Protein AF-A0A1H5NLW9-F1 (afdb_monomer_lite)

Secondary structure (DSSP, 8-state):
----EEEEEEEEEE-TTS-EEEEEEEEESSHHHHHHHHHHHHHTT-EEEEEEEESS---TTSSEEEEEEESS---HHHHHHHHHHHHHHT-SS------------------

Structure (mmCIF, N/CA/C/O backbone):
data_AF-A0A1H5NLW9-F1
#
_entry.id   AF-A0A1H5NLW9-F1
#
loop_
_atom_site.group_PDB
_atom_site.id
_atom_site.type_symbol
_atom_site.label_atom_id
_atom_site.label_alt_id
_atom_site.label_comp_id
_atom_site.label_asym_id
_atom_site.label_entity_id
_atom_site.label_seq_id
_atom_site.pdbx_PDB_ins_code
_atom_site.Cartn_x
_atom_site.Cartn_y
_atom_site.Cartn_z
_atom_site.occupancy
_atom_site.B_iso_or_equiv
_atom_site.auth_seq_id
_atom_site.auth_comp_id
_atom_site.auth_asym_id
_atom_site.auth_atom_id
_atom_site.pdbx_PDB_model_num
ATOM 1 N N . MET A 1 1 ? 17.046 3.460 -23.017 1.00 43.06 1 MET A N 1
ATOM 2 C CA . MET A 1 1 ? 17.044 4.295 -21.795 1.00 43.06 1 MET A CA 1
ATOM 3 C C . MET A 1 1 ? 16.392 3.458 -20.709 1.00 43.06 1 MET A C 1
ATOM 5 O O . MET A 1 1 ? 15.410 2.798 -21.017 1.00 43.06 1 MET A O 1
ATOM 9 N N . ALA A 1 2 ? 17.019 3.325 -19.537 1.00 45.97 2 ALA A N 1
ATOM 10 C CA . ALA A 1 2 ? 16.583 2.365 -18.523 1.00 45.97 2 ALA A CA 1
ATOM 11 C C . ALA A 1 2 ? 15.180 2.727 -18.023 1.00 45.97 2 ALA A C 1
ATOM 13 O O . ALA A 1 2 ? 14.962 3.833 -17.538 1.00 45.97 2 ALA A O 1
ATOM 14 N N . ASP A 1 3 ? 14.241 1.795 -18.155 1.00 54.16 3 ASP A N 1
ATOM 15 C CA . ASP A 1 3 ? 12.896 1.907 -17.603 1.00 54.16 3 ASP A CA 1
ATOM 16 C C . ASP A 1 3 ? 13.005 1.785 -16.072 1.00 54.16 3 ASP A C 1
ATOM 18 O O . ASP A 1 3 ? 12.943 0.698 -15.492 1.00 54.16 3 ASP A O 1
ATOM 22 N N . ILE A 1 4 ? 13.343 2.894 -15.402 1.00 62.50 4 ILE A N 1
ATOM 23 C CA . ILE A 1 4 ? 13.537 2.903 -13.951 1.00 62.50 4 ILE A CA 1
ATOM 24 C C . ILE A 1 4 ? 12.158 2.747 -13.314 1.00 62.50 4 ILE A C 1
ATOM 26 O O . ILE A 1 4 ? 11.339 3.666 -13.306 1.00 62.50 4 ILE A O 1
ATOM 30 N N . SER A 1 5 ? 11.911 1.560 -12.765 1.00 71.38 5 SER A N 1
ATOM 31 C CA . SER A 1 5 ? 10.735 1.298 -11.945 1.00 71.38 5 SER A CA 1
ATOM 32 C C . SER A 1 5 ? 10.903 1.982 -10.592 1.00 71.38 5 SER A C 1
ATOM 34 O O . SER A 1 5 ? 11.786 1.631 -9.806 1.00 71.38 5 SER A O 1
ATOM 36 N N . ILE A 1 6 ? 10.051 2.963 -10.313 1.00 76.81 6 ILE A N 1
ATOM 37 C CA . ILE A 1 6 ? 9.997 3.642 -9.025 1.00 76.81 6 ILE A CA 1
ATOM 38 C C . ILE A 1 6 ? 8.978 2.915 -8.151 1.00 76.81 6 ILE A C 1
ATOM 40 O O . ILE A 1 6 ? 7.840 2.683 -8.557 1.00 76.81 6 ILE A O 1
ATOM 44 N N . PHE A 1 7 ? 9.386 2.565 -6.936 1.00 83.75 7 PHE A N 1
ATOM 45 C CA . PHE A 1 7 ? 8.516 1.939 -5.948 1.00 83.75 7 PHE A CA 1
ATOM 46 C C . PHE A 1 7 ? 8.241 2.923 -4.818 1.00 83.75 7 PHE A C 1
ATOM 48 O O . PHE A 1 7 ? 9.141 3.641 -4.381 1.00 83.75 7 PHE A O 1
ATOM 55 N N . PHE A 1 8 ? 7.008 2.963 -4.330 1.00 82.12 8 PHE A N 1
ATOM 56 C CA . PHE A 1 8 ? 6.634 3.810 -3.200 1.00 82.12 8 PHE A CA 1
ATOM 57 C C . PHE A 1 8 ? 5.520 3.174 -2.383 1.00 82.12 8 PHE A C 1
ATOM 59 O O . PHE A 1 8 ? 4.765 2.332 -2.866 1.00 82.12 8 PHE A O 1
ATOM 66 N N . VAL A 1 9 ? 5.453 3.575 -1.123 1.00 85.88 9 VAL A N 1
ATOM 67 C CA . VAL A 1 9 ? 4.492 3.097 -0.139 1.00 85.88 9 VAL A CA 1
ATOM 68 C C . VAL A 1 9 ? 3.776 4.302 0.421 1.00 85.88 9 VAL A C 1
ATOM 70 O O . VAL A 1 9 ? 4.427 5.264 0.815 1.00 85.88 9 VAL A O 1
ATOM 73 N N . VAL A 1 10 ? 2.451 4.253 0.446 1.00 83.81 10 VAL A N 1
ATOM 74 C CA . VAL A 1 10 ? 1.643 5.282 1.095 1.00 83.81 10 VAL A CA 1
ATOM 75 C C . VAL A 1 10 ? 1.015 4.695 2.337 1.00 83.81 10 VAL A C 1
ATOM 77 O O . VAL A 1 10 ? 0.286 3.709 2.232 1.00 83.81 10 VAL A O 1
ATOM 80 N N . ALA A 1 11 ? 1.320 5.300 3.481 1.00 86.25 11 ALA A N 1
ATOM 81 C CA . ALA A 1 11 ? 0.677 5.003 4.749 1.00 86.25 11 ALA A CA 1
ATOM 82 C C . ALA A 1 11 ? -0.604 5.836 4.879 1.00 86.25 11 ALA A C 1
ATOM 84 O O . ALA A 1 11 ? -0.637 7.020 4.535 1.00 86.25 11 ALA A O 1
ATOM 85 N N . PHE A 1 12 ? -1.652 5.195 5.366 1.00 85.38 12 PHE A N 1
ATOM 86 C CA . PHE A 1 12 ? -2.976 5.722 5.617 1.00 85.38 12 PHE A CA 1
ATOM 87 C C . PHE A 1 12 ? -3.275 5.556 7.099 1.00 85.38 12 PHE A C 1
ATOM 89 O O . PHE A 1 12 ? -3.274 4.446 7.626 1.00 85.38 12 PHE A O 1
ATOM 96 N N . SER A 1 13 ? -3.592 6.661 7.750 1.00 84.69 13 SER A N 1
ATOM 97 C CA . SER A 1 13 ? -4.089 6.653 9.119 1.00 84.69 13 SER A CA 1
ATOM 98 C C . SER A 1 13 ? -5.585 6.902 9.097 1.00 84.69 13 SER A C 1
ATOM 100 O O . SER A 1 13 ? -6.092 7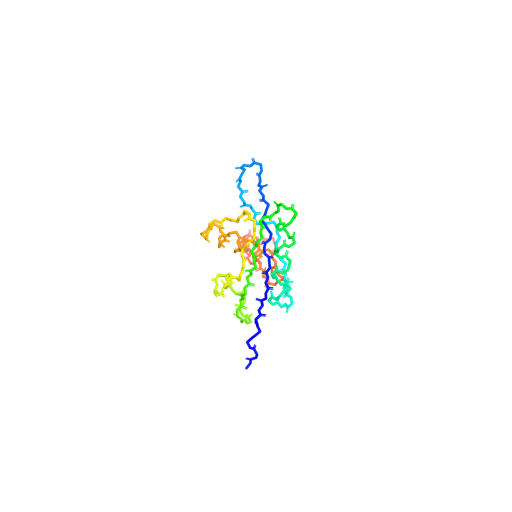.687 8.287 1.00 84.69 13 SER A O 1
ATOM 102 N N . ARG A 1 14 ? -6.310 6.233 9.992 1.00 82.81 14 ARG A N 1
ATOM 103 C CA . ARG A 1 14 ? -7.715 6.547 10.223 1.00 82.81 14 ARG A CA 1
ATOM 104 C C . ARG A 1 14 ? -7.791 7.834 11.043 1.00 82.81 14 ARG A C 1
ATOM 106 O O . ARG A 1 14 ? -7.187 7.933 12.106 1.00 82.81 14 ARG A O 1
ATOM 113 N N . THR A 1 15 ? -8.503 8.826 10.528 1.00 79.75 15 THR A N 1
ATOM 114 C CA . THR A 1 15 ? -8.776 10.078 11.234 1.00 79.75 15 THR A CA 1
ATOM 115 C C . THR A 1 15 ? -9.897 9.886 12.252 1.00 79.75 15 THR A C 1
ATOM 117 O O . THR A 1 15 ? -10.618 8.887 12.234 1.00 79.75 15 THR A O 1
ATOM 120 N N . GLU A 1 16 ? -10.093 10.882 13.114 1.00 76.56 16 GLU A N 1
ATOM 121 C CA . GLU A 1 16 ? -11.185 10.914 14.097 1.00 76.56 16 GLU A 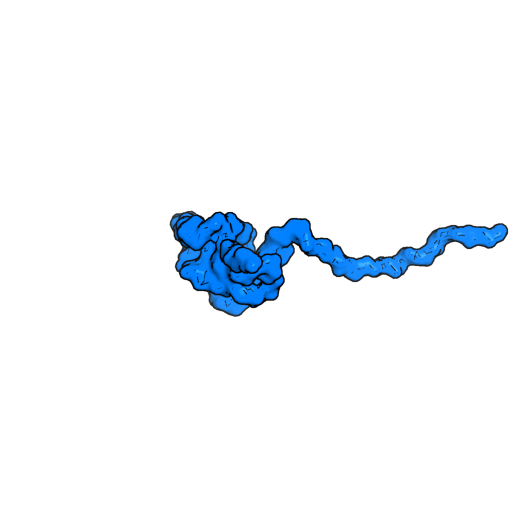CA 1
ATOM 122 C C . GLU A 1 16 ? -12.579 10.811 13.451 1.00 76.56 16 GLU A C 1
ATOM 124 O O . GLU A 1 16 ? -13.510 10.296 14.060 1.00 76.56 16 GLU A O 1
ATOM 129 N N . ALA A 1 17 ? -12.715 11.215 12.183 1.00 77.00 17 ALA A N 1
ATOM 130 C CA . ALA A 1 17 ? -13.939 11.067 11.394 1.00 77.00 17 ALA A CA 1
ATOM 131 C C . ALA A 1 17 ? -14.131 9.650 10.812 1.00 77.00 17 ALA A C 1
ATOM 133 O O . ALA A 1 17 ? -14.998 9.432 9.968 1.00 77.00 17 ALA A O 1
ATOM 134 N N . SER A 1 18 ? -13.308 8.680 11.226 1.00 71.94 18 SER A N 1
ATOM 135 C CA . SER A 1 18 ? -13.221 7.341 10.636 1.00 71.94 18 SER A CA 1
ATOM 136 C C . SER A 1 18 ? -12.857 7.344 9.142 1.00 71.94 18 SER A C 1
ATOM 138 O O . SER A 1 18 ? -13.058 6.344 8.448 1.00 71.94 18 SER A O 1
ATOM 140 N N . GLU A 1 19 ? -12.294 8.444 8.641 1.00 79.94 19 GLU A N 1
ATOM 141 C CA . GLU A 1 19 ? -11.843 8.565 7.260 1.00 79.94 19 GLU A CA 1
ATOM 142 C C . GLU A 1 19 ? -10.388 8.119 7.148 1.00 79.94 19 GLU A C 1
ATOM 144 O O . GLU A 1 19 ? -9.541 8.473 7.962 1.00 79.94 19 GLU A O 1
ATOM 149 N N . LEU A 1 20 ? -10.065 7.356 6.111 1.00 82.25 20 LEU A N 1
ATOM 150 C CA . LEU A 1 20 ? -8.684 6.978 5.841 1.00 82.25 20 LEU A CA 1
ATOM 151 C C . LEU A 1 20 ? -7.988 8.121 5.124 1.00 82.25 20 LEU A C 1
ATOM 153 O O . LEU A 1 20 ? -8.420 8.515 4.040 1.00 82.25 20 LEU A O 1
ATOM 157 N N . ARG A 1 21 ? -6.916 8.648 5.712 1.00 81.38 21 ARG A N 1
ATOM 158 C CA . ARG A 1 21 ? -6.133 9.752 5.162 1.00 81.38 21 ARG A CA 1
ATOM 159 C C . ARG A 1 21 ? -4.693 9.320 4.940 1.00 81.38 21 ARG A C 1
ATOM 161 O O . ARG A 1 21 ? -4.033 8.853 5.861 1.00 81.38 21 ARG A O 1
ATOM 168 N N . ALA A 1 22 ? -4.200 9.539 3.726 1.00 82.12 22 ALA A N 1
ATOM 169 C CA . ALA A 1 22 ? -2.797 9.374 3.392 1.00 82.12 22 ALA A CA 1
ATOM 170 C C . ALA A 1 22 ? -1.948 10.345 4.224 1.00 82.12 22 ALA A C 1
ATOM 172 O O . ALA A 1 22 ? -2.126 11.565 4.152 1.00 82.12 22 ALA A O 1
ATOM 173 N N . GLU A 1 23 ? -1.053 9.782 5.025 1.00 79.69 23 GLU A N 1
ATOM 174 C CA . GLU A 1 23 ? -0.222 10.505 5.982 1.00 79.69 23 GLU A CA 1
ATOM 175 C C . GLU A 1 23 ? 1.174 10.758 5.409 1.00 79.69 23 GLU A C 1
ATOM 177 O O . GLU A 1 23 ? 1.659 11.888 5.422 1.00 79.69 23 GLU A O 1
ATOM 182 N N . ALA A 1 24 ? 1.785 9.724 4.827 1.00 76.81 24 ALA A N 1
ATOM 183 C CA . ALA A 1 24 ? 3.132 9.792 4.278 1.00 76.81 24 ALA A CA 1
ATOM 184 C C . ALA A 1 24 ? 3.272 8.939 3.014 1.00 76.81 24 ALA A C 1
ATOM 186 O O . ALA A 1 24 ? 2.702 7.851 2.919 1.00 76.81 24 ALA A O 1
ATOM 187 N N . ALA A 1 25 ? 4.076 9.418 2.060 1.00 79.06 25 ALA A N 1
ATOM 188 C CA . ALA A 1 25 ? 4.549 8.636 0.922 1.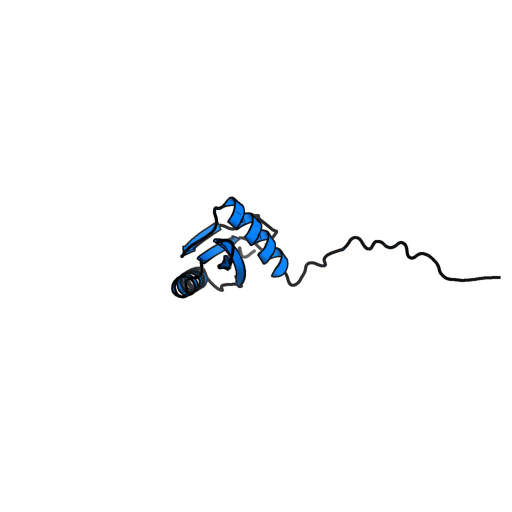00 79.06 25 ALA A CA 1
ATOM 189 C C . ALA A 1 25 ? 6.058 8.406 1.051 1.00 79.06 25 ALA A C 1
ATOM 191 O O . ALA A 1 25 ? 6.845 9.351 1.089 1.00 79.06 25 ALA A O 1
ATOM 192 N N . ILE A 1 26 ? 6.463 7.141 1.102 1.00 82.75 26 ILE A N 1
ATOM 193 C CA . ILE A 1 26 ? 7.852 6.728 1.288 1.00 82.75 26 ILE A CA 1
ATOM 194 C C . ILE A 1 26 ? 8.333 6.033 0.023 1.00 82.75 26 ILE A C 1
ATOM 196 O O . ILE A 1 26 ? 7.755 5.043 -0.427 1.00 82.75 26 ILE A O 1
ATOM 200 N N . LYS A 1 27 ? 9.427 6.536 -0.551 1.00 81.94 27 LYS A N 1
ATOM 201 C CA . LYS A 1 27 ? 10.068 5.919 -1.713 1.00 81.94 27 LYS A CA 1
ATOM 202 C C . LYS A 1 27 ? 10.808 4.650 -1.288 1.00 81.94 27 LYS A C 1
ATOM 204 O O . LYS A 1 27 ? 11.652 4.674 -0.396 1.00 81.94 27 LYS A O 1
ATOM 209 N N . ALA A 1 28 ? 10.525 3.547 -1.965 1.00 80.56 28 ALA A N 1
ATOM 210 C CA . ALA A 1 28 ? 11.198 2.273 -1.780 1.00 80.56 28 ALA A CA 1
ATOM 211 C C . ALA A 1 28 ? 12.231 2.034 -2.889 1.00 80.56 28 ALA A C 1
ATOM 213 O O . ALA A 1 28 ? 12.069 2.461 -4.032 1.00 80.56 28 ALA A O 1
ATOM 214 N N . ARG A 1 29 ? 13.307 1.319 -2.544 1.00 77.44 29 ARG A N 1
ATOM 215 C CA . ARG A 1 29 ? 14.390 0.986 -3.487 1.00 77.44 29 ARG A CA 1
ATOM 216 C C . ARG A 1 29 ? 14.056 -0.206 -4.387 1.00 77.44 29 ARG A C 1
ATOM 218 O O . ARG A 1 29 ? 14.658 -0.358 -5.440 1.00 77.44 29 ARG A O 1
ATOM 225 N N . SER A 1 30 ? 13.115 -1.054 -3.974 1.00 82.94 30 SER A N 1
ATOM 226 C CA . SER A 1 30 ? 12.710 -2.254 -4.708 1.00 82.94 30 SER A CA 1
ATOM 227 C C . SER A 1 30 ? 11.266 -2.643 -4.389 1.00 82.94 30 SER A C 1
ATOM 229 O O . SER A 1 30 ? 10.698 -2.205 -3.384 1.00 82.94 30 SER A O 1
ATOM 231 N N . LYS A 1 31 ? 10.690 -3.524 -5.217 1.00 83.88 31 LYS A N 1
ATOM 232 C CA . LYS A 1 31 ? 9.365 -4.117 -4.990 1.00 83.88 31 LYS A CA 1
ATOM 233 C C . LYS A 1 31 ? 9.260 -4.787 -3.616 1.00 83.88 31 LYS A C 1
ATOM 235 O O . LYS A 1 31 ? 8.309 -4.523 -2.890 1.00 83.88 31 LYS A O 1
ATOM 240 N N . GLN A 1 32 ? 10.227 -5.634 -3.254 1.00 86.56 32 GLN A N 1
ATOM 241 C CA . GLN A 1 32 ? 10.233 -6.325 -1.957 1.00 86.56 32 GLN A CA 1
ATOM 242 C C . GLN A 1 32 ? 10.294 -5.332 -0.799 1.00 86.56 32 GLN A C 1
ATOM 244 O O . GLN A 1 32 ? 9.523 -5.458 0.144 1.00 86.56 32 GLN A O 1
ATOM 249 N N . HIS A 1 33 ? 11.133 -4.299 -0.915 1.00 84.44 33 HIS A N 1
ATOM 250 C CA . HIS A 1 33 ? 11.222 -3.259 0.104 1.00 84.44 33 HIS A CA 1
ATOM 251 C C . HIS A 1 33 ? 9.890 -2.516 0.276 1.00 84.44 33 HIS A C 1
ATOM 253 O O . HIS A 1 33 ? 9.480 -2.265 1.401 1.00 84.44 33 HIS A O 1
ATOM 259 N N . ALA A 1 34 ? 9.181 -2.215 -0.819 1.00 85.69 34 ALA A N 1
ATOM 260 C CA . ALA A 1 34 ? 7.866 -1.577 -0.759 1.00 85.69 34 ALA A CA 1
ATOM 261 C C . ALA A 1 34 ? 6.816 -2.458 -0.064 1.00 85.69 34 ALA A C 1
ATOM 263 O O . ALA A 1 34 ? 6.047 -1.981 0.765 1.00 85.69 34 ALA A O 1
ATOM 264 N N . VAL A 1 35 ? 6.794 -3.753 -0.383 1.00 87.62 35 VAL A N 1
ATOM 265 C CA . VAL A 1 35 ? 5.845 -4.703 0.213 1.00 87.62 35 VAL A CA 1
ATOM 266 C C . VAL A 1 35 ? 6.131 -4.904 1.701 1.00 87.62 35 VAL A C 1
ATOM 268 O O . VAL A 1 35 ? 5.201 -4.842 2.501 1.00 87.62 35 VAL A O 1
ATOM 271 N N . SER A 1 36 ? 7.398 -5.079 2.089 1.00 88.94 36 SER A N 1
ATOM 272 C CA . SER A 1 36 ? 7.782 -5.202 3.500 1.00 88.94 36 SER A CA 1
ATOM 273 C C . SER A 1 36 ? 7.435 -3.950 4.301 1.00 88.94 36 SER A C 1
ATOM 275 O O . SER A 1 36 ? 6.887 -4.077 5.390 1.00 88.94 36 SER A O 1
ATOM 277 N N . LEU A 1 37 ? 7.679 -2.751 3.755 1.00 85.56 37 LEU A N 1
ATOM 278 C CA . LEU A 1 37 ? 7.301 -1.503 4.424 1.00 85.56 37 LEU A CA 1
ATOM 279 C C . LEU A 1 37 ? 5.784 -1.417 4.624 1.00 85.56 37 LEU A C 1
ATOM 281 O O . LEU A 1 37 ? 5.320 -1.090 5.708 1.00 85.56 37 LEU A O 1
ATOM 285 N N . ALA A 1 38 ? 5.007 -1.727 3.584 1.00 86.50 38 ALA A N 1
ATOM 286 C CA . ALA A 1 38 ? 3.554 -1.658 3.658 1.00 86.50 38 ALA A CA 1
ATOM 287 C C . ALA A 1 38 ? 2.986 -2.678 4.662 1.00 86.50 38 ALA A C 1
ATOM 289 O O . ALA A 1 38 ? 2.093 -2.352 5.438 1.00 86.50 38 ALA A O 1
ATOM 290 N N . SER A 1 39 ? 3.552 -3.886 4.709 1.00 87.19 39 SER A N 1
ATOM 291 C CA . SER A 1 39 ? 3.196 -4.878 5.725 1.00 87.19 39 SER A CA 1
ATOM 292 C C . SER A 1 39 ? 3.570 -4.428 7.139 1.00 87.19 39 SER A C 1
ATOM 294 O O . SER A 1 39 ? 2.854 -4.763 8.077 1.00 87.19 39 SER A O 1
ATOM 296 N N . HIS A 1 40 ? 4.674 -3.695 7.303 1.00 87.81 40 HIS A N 1
ATOM 297 C CA . HIS A 1 40 ? 5.092 -3.175 8.603 1.00 87.81 40 HIS A CA 1
ATOM 298 C C . HIS A 1 40 ? 4.096 -2.138 9.133 1.00 87.81 40 HIS A C 1
ATOM 300 O O . HIS A 1 40 ? 3.623 -2.281 10.254 1.00 87.81 40 HIS A O 1
ATOM 306 N N . PHE A 1 41 ? 3.674 -1.182 8.298 1.00 84.44 41 PHE A N 1
ATOM 307 C CA . PHE A 1 41 ? 2.641 -0.204 8.667 1.00 84.44 41 PHE A CA 1
ATOM 308 C C . PHE A 1 41 ? 1.303 -0.847 9.041 1.00 84.44 41 PHE A C 1
ATOM 310 O O . PHE A 1 41 ? 0.649 -0.410 9.983 1.00 84.44 41 PHE A O 1
ATOM 317 N N . ALA A 1 42 ? 0.925 -1.928 8.357 1.00 83.44 42 ALA A N 1
ATOM 318 C CA . ALA A 1 42 ? -0.263 -2.687 8.730 1.00 83.44 42 ALA A CA 1
ATOM 319 C C . ALA A 1 42 ? -0.142 -3.402 10.078 1.00 83.44 42 ALA A C 1
ATOM 321 O O . ALA A 1 42 ? -1.144 -3.526 10.779 1.00 83.44 42 ALA A O 1
ATOM 322 N N . GLY A 1 43 ? 1.064 -3.826 10.464 1.00 82.69 43 GLY A N 1
ATOM 323 C CA . GLY A 1 43 ? 1.335 -4.337 11.809 1.00 82.69 43 GLY A CA 1
ATOM 324 C C . GLY A 1 43 ? 1.152 -3.277 12.901 1.00 82.69 43 GLY A C 1
ATOM 325 O O . GLY A 1 43 ? 0.678 -3.603 13.983 1.00 82.69 43 GLY A O 1
ATOM 326 N N . GLU A 1 44 ? 1.434 -2.012 12.586 1.00 83.75 44 GLU A N 1
ATOM 327 C CA . GLU A 1 44 ? 1.263 -0.856 13.482 1.00 83.75 44 GLU A CA 1
ATOM 328 C C . GLU A 1 44 ? -0.192 -0.337 13.534 1.00 83.75 44 GLU A C 1
ATOM 330 O O . GLU A 1 44 ? -0.483 0.668 14.179 1.00 83.75 44 GLU A O 1
ATOM 335 N N . GLY A 1 45 ? -1.132 -1.001 12.848 1.00 79.94 45 GLY A N 1
ATOM 336 C CA . GLY A 1 45 ? -2.542 -0.598 12.800 1.00 79.94 45 GLY A CA 1
ATOM 337 C C . GLY A 1 45 ? -2.863 0.503 11.781 1.00 79.94 45 GLY A C 1
ATOM 338 O O . GLY A 1 45 ? -3.983 1.014 11.768 1.00 79.94 45 GLY A O 1
ATOM 339 N N . GLN A 1 46 ? -1.918 0.854 10.906 1.00 84.56 46 GLN A N 1
ATOM 340 C CA . GLN A 1 46 ? -2.125 1.795 9.803 1.00 84.56 46 GLN A CA 1
ATOM 341 C C . GLN A 1 46 ? -2.457 1.053 8.499 1.00 84.56 46 GLN A C 1
ATOM 343 O O . GLN A 1 46 ? -1.965 -0.039 8.229 1.00 84.56 46 GLN A O 1
ATOM 348 N N . GLY A 1 47 ? -3.281 1.641 7.636 1.00 87.88 47 GLY A N 1
ATOM 349 C CA . GLY A 1 47 ? -3.444 1.148 6.269 1.00 87.88 47 GLY A CA 1
ATOM 350 C C . GLY A 1 47 ? -2.208 1.471 5.441 1.00 87.88 47 GLY A C 1
ATOM 351 O O . GLY A 1 47 ? -1.639 2.544 5.579 1.00 87.88 47 GLY A O 1
ATOM 352 N N . ALA A 1 48 ? -1.772 0.599 4.542 1.00 88.38 48 ALA A N 1
ATOM 353 C CA . ALA A 1 48 ? -0.667 0.919 3.649 1.00 88.38 48 ALA A CA 1
ATOM 354 C C . ALA A 1 48 ? -0.830 0.302 2.268 1.00 88.38 48 ALA A C 1
ATOM 356 O O . ALA A 1 48 ? -1.278 -0.832 2.101 1.00 88.38 48 ALA A O 1
ATOM 357 N N . VAL A 1 49 ? -0.429 1.057 1.248 1.00 86.56 49 VAL A N 1
ATOM 358 C CA . VAL A 1 49 ? -0.501 0.617 -0.146 1.00 86.56 49 VAL A CA 1
ATOM 359 C C . VAL A 1 49 ? 0.865 0.756 -0.791 1.00 86.56 49 VAL A C 1
ATOM 361 O O . VAL A 1 49 ? 1.444 1.841 -0.824 1.00 86.56 49 VAL A O 1
ATOM 364 N N . ALA A 1 50 ? 1.373 -0.357 -1.313 1.00 88.06 50 ALA A N 1
ATOM 365 C CA . ALA A 1 50 ? 2.583 -0.396 -2.113 1.00 88.06 50 ALA A CA 1
ATOM 366 C C . ALA A 1 50 ? 2.232 -0.189 -3.587 1.00 88.06 50 ALA A C 1
ATOM 368 O O . ALA A 1 50 ? 1.334 -0.838 -4.128 1.00 88.06 50 ALA A O 1
ATOM 369 N N . PHE A 1 51 ? 2.992 0.667 -4.254 1.00 83.19 51 PHE A N 1
ATOM 370 C CA . PHE A 1 51 ? 2.804 1.027 -5.648 1.00 83.19 51 PHE A CA 1
ATOM 371 C C . PHE A 1 51 ? 4.107 0.892 -6.438 1.00 83.19 51 PHE A C 1
ATOM 373 O O . PHE A 1 51 ? 5.212 1.017 -5.902 1.00 83.19 51 PHE A O 1
ATOM 380 N N . SER A 1 52 ? 3.959 0.670 -7.739 1.00 82.38 52 SER A N 1
ATOM 381 C CA . SER A 1 52 ? 5.025 0.676 -8.733 1.00 82.38 52 SER A CA 1
ATOM 382 C C . SER A 1 52 ? 4.644 1.608 -9.870 1.00 82.38 52 SER A C 1
ATOM 384 O O . SER A 1 52 ? 3.563 1.481 -10.436 1.00 82.38 52 SER A O 1
ATOM 386 N N . GLN A 1 53 ? 5.534 2.528 -10.213 1.00 77.44 53 GLN A N 1
ATOM 387 C CA . GLN A 1 53 ? 5.393 3.417 -11.358 1.00 77.44 53 GLN A CA 1
ATOM 388 C C . GLN A 1 53 ? 6.561 3.200 -12.318 1.00 77.44 53 GLN A C 1
ATOM 390 O O . GLN A 1 53 ? 7.710 3.110 -11.886 1.00 77.44 53 GLN A O 1
ATOM 395 N N . MET A 1 54 ? 6.263 3.122 -13.613 1.00 67.12 54 MET A N 1
ATOM 396 C CA . MET A 1 54 ? 7.270 3.118 -14.678 1.00 67.12 54 MET A CA 1
ATOM 397 C C . MET A 1 54 ? 7.529 4.551 -15.164 1.00 67.12 54 MET A C 1
ATOM 399 O O . MET A 1 54 ? 6.580 5.232 -15.553 1.00 67.12 54 MET A O 1
ATOM 403 N N . GLY A 1 55 ? 8.799 4.979 -15.184 1.00 54.12 55 GLY A N 1
ATOM 404 C CA . GLY A 1 55 ? 9.279 6.084 -16.030 1.00 54.12 55 GLY A CA 1
ATOM 405 C C . GLY A 1 55 ? 9.732 7.385 -15.338 1.00 54.12 55 GLY A C 1
ATOM 406 O O . GLY A 1 55 ? 9.257 7.748 -14.264 1.00 54.12 55 GLY A O 1
ATOM 407 N N . GLU A 1 56 ? 10.639 8.111 -16.020 1.00 46.97 56 GLU A N 1
ATOM 408 C CA . GLU A 1 56 ? 11.242 9.414 -15.639 1.00 46.97 56 GLU A CA 1
ATOM 409 C C . GLU A 1 56 ? 10.225 10.538 -15.392 1.00 46.97 56 GLU A C 1
ATOM 411 O O . GLU A 1 56 ? 10.495 11.484 -14.654 1.00 46.97 56 GLU A O 1
ATOM 416 N N . SER A 1 57 ? 9.037 10.439 -15.986 1.00 47.94 57 SER A N 1
ATOM 417 C CA . SER A 1 57 ? 7.962 11.408 -15.819 1.00 47.94 57 SER A CA 1
ATOM 418 C C . SER A 1 57 ? 6.955 10.843 -14.828 1.00 47.94 57 SER A C 1
ATOM 420 O O . SER A 1 57 ? 5.895 10.338 -15.195 1.00 47.94 57 SER A O 1
ATOM 422 N N . ALA A 1 58 ? 7.308 10.912 -13.545 1.00 49.72 58 ALA A N 1
ATOM 423 C CA . ALA A 1 58 ? 6.401 10.656 -12.434 1.00 49.72 58 ALA A CA 1
ATOM 424 C C . ALA A 1 58 ? 5.367 11.797 -12.341 1.00 49.72 58 ALA A C 1
ATOM 426 O O . ALA A 1 58 ? 5.310 12.599 -11.399 1.00 49.72 58 ALA A O 1
ATOM 427 N N . THR A 1 59 ? 4.598 11.934 -13.415 1.00 45.19 59 THR A N 1
ATOM 428 C CA . THR A 1 59 ? 3.580 12.945 -13.623 1.00 45.19 59 THR A CA 1
ATOM 429 C C . THR A 1 59 ? 2.292 12.395 -13.050 1.00 45.19 59 THR A C 1
ATOM 431 O O . THR A 1 59 ? 1.895 11.264 -13.333 1.00 45.19 59 THR A O 1
ATOM 434 N N . ALA A 1 60 ? 1.721 13.184 -12.143 1.00 47.03 60 ALA A N 1
ATOM 435 C CA . ALA A 1 60 ? 0.536 12.894 -11.354 1.00 47.03 60 ALA A CA 1
ATOM 436 C C . ALA A 1 60 ? -0.466 11.980 -12.087 1.00 47.03 60 ALA A C 1
ATOM 438 O O . ALA A 1 60 ? -1.086 12.384 -13.065 1.00 47.03 60 ALA A O 1
ATOM 439 N N . GLY A 1 61 ? -0.619 10.746 -11.601 1.00 49.47 61 GLY A N 1
ATOM 440 C CA . GLY A 1 61 ? -1.708 9.851 -12.006 1.00 49.47 61 GLY A CA 1
ATOM 441 C C . GLY A 1 61 ? -1.469 8.954 -13.227 1.00 49.47 61 GLY A C 1
ATOM 442 O O . GLY A 1 61 ? -2.304 8.092 -13.485 1.00 49.47 61 GLY A O 1
ATOM 443 N N . GLY A 1 62 ? -0.351 9.071 -13.948 1.00 53.03 62 GLY A N 1
ATOM 444 C CA . GLY A 1 62 ? -0.053 8.177 -15.072 1.00 53.03 62 GLY A CA 1
ATOM 445 C C . GLY A 1 62 ? 0.674 6.907 -14.623 1.00 53.03 62 GLY A C 1
ATOM 446 O O . GLY A 1 62 ? 1.852 6.965 -14.285 1.00 53.03 62 GLY A O 1
ATOM 447 N N . ASN A 1 63 ? 0.004 5.754 -14.645 1.00 60.47 63 ASN A N 1
ATOM 448 C CA . ASN A 1 63 ? 0.611 4.409 -14.572 1.00 60.47 63 ASN A CA 1
ATOM 449 C C . ASN A 1 63 ? 1.212 3.949 -13.225 1.00 60.47 63 ASN A C 1
ATOM 451 O O . ASN A 1 63 ? 2.128 3.126 -13.212 1.00 60.47 63 ASN A O 1
ATOM 455 N N . ALA A 1 64 ? 0.691 4.407 -12.083 1.00 68.44 64 ALA A N 1
ATOM 456 C CA . ALA A 1 64 ? 1.000 3.771 -10.798 1.00 68.44 64 ALA A CA 1
ATOM 457 C C . ALA A 1 64 ? 0.182 2.473 -10.642 1.00 68.44 64 ALA A C 1
ATOM 459 O O . ALA A 1 64 ? -1.033 2.507 -10.454 1.00 68.44 64 ALA A O 1
ATOM 460 N N . LYS A 1 65 ? 0.839 1.314 -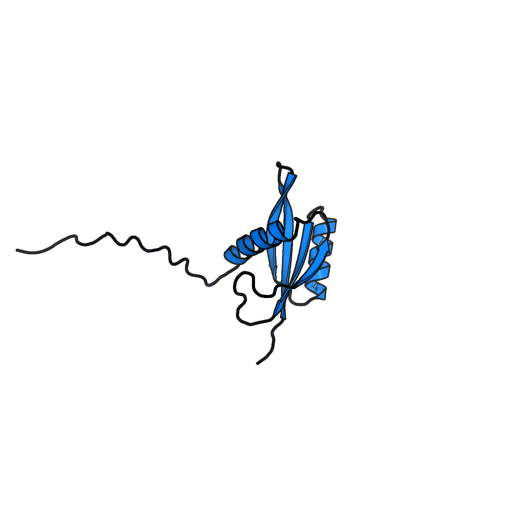10.724 1.00 78.00 65 LYS A N 1
ATOM 461 C CA . LYS A 1 65 ? 0.243 0.008 -10.423 1.00 78.00 65 LYS A CA 1
ATOM 462 C C . LYS A 1 65 ? 0.285 -0.257 -8.928 1.00 78.00 65 LYS A C 1
ATOM 464 O O . LYS A 1 65 ? 1.340 -0.163 -8.306 1.00 78.00 65 LYS A O 1
ATOM 469 N N . ILE A 1 66 ? -0.848 -0.663 -8.367 1.00 83.81 66 ILE A N 1
ATOM 470 C CA . ILE A 1 66 ? -0.909 -1.153 -6.991 1.00 83.81 66 ILE A CA 1
ATOM 471 C C . ILE A 1 66 ? -0.266 -2.539 -6.956 1.00 83.81 66 ILE A C 1
ATOM 473 O O . ILE A 1 66 ? -0.681 -3.445 -7.675 1.00 83.81 66 ILE A O 1
ATOM 477 N N . LEU A 1 67 ? 0.772 -2.682 -6.140 1.00 84.75 67 LEU A N 1
ATOM 478 C CA . LEU A 1 67 ? 1.483 -3.937 -5.927 1.00 84.75 67 LEU A CA 1
ATOM 479 C C . LEU A 1 67 ? 0.853 -4.753 -4.805 1.00 84.75 67 LEU A C 1
ATOM 481 O O . LEU A 1 67 ? 0.734 -5.968 -4.927 1.00 84.75 67 LEU A O 1
ATOM 485 N N . ALA A 1 68 ? 0.502 -4.085 -3.708 1.00 85.50 68 ALA A N 1
ATOM 486 C CA . ALA A 1 68 ? -0.084 -4.707 -2.532 1.00 85.50 68 ALA A CA 1
ATOM 487 C C . ALA A 1 68 ? -0.852 -3.671 -1.707 1.00 85.50 68 ALA A C 1
ATOM 489 O O . ALA A 1 68 ? -0.503 -2.489 -1.699 1.00 85.50 68 ALA A O 1
ATOM 490 N N . ARG A 1 69 ? -1.887 -4.135 -1.009 1.00 88.06 69 ARG A N 1
ATOM 491 C CA . ARG A 1 69 ? -2.684 -3.365 -0.052 1.00 88.06 69 ARG A CA 1
ATOM 492 C C . ARG A 1 69 ? -2.638 -4.103 1.278 1.00 88.06 69 ARG A C 1
ATOM 494 O O . ARG A 1 69 ? -2.806 -5.320 1.289 1.00 88.06 69 ARG A O 1
ATOM 501 N N . PHE A 1 70 ? -2.421 -3.378 2.361 1.00 87.00 70 PHE A N 1
ATOM 502 C CA . PHE A 1 70 ? -2.383 -3.925 3.707 1.00 87.00 70 PHE A CA 1
ATOM 503 C C . PHE A 1 70 ? -3.189 -3.038 4.652 1.00 87.00 70 PHE A C 1
ATOM 505 O O . PHE A 1 70 ? -3.168 -1.817 4.519 1.00 87.00 70 PHE A O 1
ATOM 512 N N . GLY A 1 71 ? -3.890 -3.650 5.605 1.00 84.12 71 GLY A N 1
ATOM 513 C CA . GLY A 1 71 ? -4.736 -2.927 6.554 1.00 84.12 71 GLY A CA 1
ATOM 514 C C . GLY A 1 71 ? -5.960 -2.265 5.908 1.00 84.12 71 GLY A C 1
ATOM 515 O O . GLY A 1 71 ? -6.432 -2.679 4.847 1.00 84.12 71 GLY A O 1
ATOM 516 N N . ASP A 1 72 ? -6.476 -1.237 6.579 1.00 82.81 72 ASP A N 1
ATOM 517 C CA . ASP A 1 72 ? -7.669 -0.492 6.167 1.00 82.81 72 ASP A CA 1
ATOM 518 C C . ASP A 1 72 ? -7.261 0.591 5.157 1.00 82.81 72 ASP A C 1
ATOM 520 O O . ASP A 1 72 ? -6.617 1.579 5.508 1.00 82.81 72 ASP A O 1
ATOM 524 N N . VAL A 1 73 ? -7.573 0.386 3.875 1.00 83.06 73 VAL A N 1
ATOM 525 C CA . VAL A 1 73 ? -7.172 1.294 2.787 1.00 83.06 73 VAL A CA 1
ATOM 526 C C . VAL A 1 73 ? -8.389 1.850 2.046 1.00 83.06 73 VAL A C 1
ATOM 528 O O . VAL A 1 73 ? -9.379 1.139 1.861 1.00 83.06 73 VAL A O 1
ATOM 531 N N . PRO A 1 74 ? -8.347 3.120 1.603 1.00 77.56 74 PRO A N 1
ATOM 532 C CA . PRO A 1 74 ? -9.489 3.736 0.946 1.00 77.56 74 PRO A CA 1
ATOM 533 C C . PRO A 1 74 ? -9.763 3.105 -0.426 1.00 77.56 74 PRO A C 1
ATOM 535 O O . PRO A 1 74 ? -8.856 2.609 -1.098 1.00 77.56 74 PRO A O 1
ATOM 538 N N . ASN A 1 75 ? -11.023 3.175 -0.868 1.00 82.19 75 ASN A N 1
ATOM 539 C CA . ASN A 1 75 ? -11.434 2.746 -2.208 1.00 82.19 75 ASN A CA 1
ATOM 540 C C . ASN A 1 75 ? -10.594 3.422 -3.300 1.00 82.19 75 ASN A C 1
ATOM 542 O O . ASN A 1 75 ? -10.197 4.578 -3.154 1.00 82.19 75 ASN A O 1
ATOM 546 N N . ASP A 1 76 ? -10.410 2.742 -4.434 1.00 75.00 76 ASP A N 1
ATOM 547 C CA . ASP A 1 76 ? -9.534 3.144 -5.544 1.00 75.00 76 ASP A CA 1
ATOM 548 C C . ASP A 1 76 ? -9.653 4.625 -5.941 1.00 75.00 76 ASP A C 1
ATOM 550 O O . ASP A 1 76 ? -8.649 5.305 -6.151 1.00 75.00 76 ASP A O 1
ATOM 554 N N . ARG A 1 77 ? -10.877 5.168 -5.965 1.00 72.94 77 ARG A N 1
ATOM 555 C CA . ARG A 1 77 ? -11.140 6.576 -6.304 1.00 72.94 77 ARG A CA 1
ATOM 556 C C . ARG A 1 77 ? -10.613 7.563 -5.253 1.00 72.94 77 ARG A C 1
ATOM 558 O O . ARG A 1 77 ? -10.051 8.598 -5.607 1.00 72.94 77 ARG A O 1
ATOM 565 N N . ALA A 1 78 ? -10.790 7.252 -3.970 1.00 75.94 78 ALA A N 1
ATOM 566 C CA . ALA A 1 78 ? -10.284 8.061 -2.860 1.00 75.94 78 ALA A CA 1
ATOM 567 C C . ALA A 1 78 ? -8.765 7.903 -2.707 1.00 75.94 78 ALA A C 1
ATOM 569 O O . ALA A 1 78 ? -8.058 8.882 -2.474 1.00 75.94 78 ALA A O 1
ATOM 570 N N . LEU A 1 79 ? -8.268 6.691 -2.938 1.00 75.62 79 LEU A N 1
ATOM 571 C CA . LEU A 1 79 ? -6.856 6.344 -2.948 1.00 75.62 79 LEU A CA 1
ATOM 572 C C . LEU A 1 79 ? -6.097 7.114 -4.037 1.00 75.62 79 LEU A C 1
ATOM 574 O O . LEU A 1 79 ? -5.088 7.734 -3.725 1.00 75.62 79 LEU A O 1
ATOM 578 N N . LEU A 1 80 ? -6.608 7.179 -5.272 1.00 72.31 80 LEU A N 1
ATOM 579 C CA . LEU A 1 80 ? -6.026 7.995 -6.350 1.00 72.31 80 LEU A CA 1
ATOM 580 C C . LEU A 1 80 ? -5.991 9.486 -5.995 1.00 72.31 80 LEU A C 1
ATOM 582 O O . LEU A 1 80 ? -4.960 10.133 -6.168 1.00 72.31 80 LEU A O 1
ATOM 586 N N . ARG A 1 81 ? -7.091 10.030 -5.454 1.00 75.69 81 ARG A N 1
ATOM 587 C CA . ARG A 1 81 ? -7.169 11.443 -5.051 1.00 75.69 81 ARG A CA 1
ATOM 588 C C . ARG A 1 81 ? -6.134 11.779 -3.977 1.00 75.69 81 ARG A C 1
ATOM 590 O O . ARG A 1 81 ? -5.426 12.775 -4.099 1.00 75.69 81 ARG A O 1
ATOM 597 N N . GLN A 1 82 ? -6.039 10.952 -2.939 1.00 75.00 82 GLN A N 1
ATOM 598 C CA . GLN A 1 82 ? -5.092 11.167 -1.848 1.00 75.00 82 GLN A CA 1
ATOM 599 C C . GLN A 1 82 ? -3.650 10.908 -2.273 1.00 75.00 82 GLN A C 1
ATOM 601 O O . GLN A 1 82 ? -2.761 11.664 -1.890 1.00 75.00 82 GLN A O 1
ATOM 606 N N . PHE A 1 83 ? -3.427 9.904 -3.122 1.00 72.25 83 PHE A N 1
ATOM 607 C CA . PHE A 1 83 ? -2.131 9.650 -3.730 1.00 72.25 83 PHE A CA 1
ATOM 608 C C . PHE A 1 83 ? -1.644 10.875 -4.504 1.00 72.25 83 PHE A C 1
ATOM 610 O O . PHE A 1 83 ? -0.529 11.326 -4.276 1.00 72.25 83 PHE A O 1
ATOM 617 N N . SER A 1 84 ? -2.487 11.475 -5.352 1.00 68.38 84 SER A N 1
ATOM 618 C CA . SER A 1 84 ? -2.142 12.712 -6.058 1.00 68.38 84 SER A CA 1
ATOM 619 C C . SER A 1 84 ? -1.808 13.863 -5.105 1.00 68.38 84 SER A C 1
ATOM 621 O O . SER A 1 84 ? -0.863 14.601 -5.374 1.00 68.38 84 SER A O 1
ATOM 623 N N . SER A 1 85 ? -2.530 14.007 -3.988 1.00 70.69 85 SER A N 1
ATOM 624 C CA . SER A 1 85 ? -2.254 15.047 -2.988 1.00 70.69 85 SER A CA 1
ATOM 625 C C . SER A 1 85 ? -0.921 14.846 -2.264 1.00 70.69 85 SER A C 1
ATOM 627 O O . SER A 1 85 ? -0.149 15.793 -2.158 1.00 70.69 85 SER A O 1
ATOM 629 N N . VAL A 1 86 ? -0.615 13.632 -1.797 1.00 70.69 86 VAL A N 1
ATOM 630 C CA . VAL A 1 86 ? 0.650 13.357 -1.091 1.00 70.69 86 VAL A CA 1
ATOM 631 C C . VAL A 1 86 ? 1.830 13.346 -2.062 1.00 70.69 86 VAL A C 1
ATOM 633 O O . VAL A 1 86 ? 2.885 13.896 -1.762 1.00 70.69 86 VAL A O 1
ATOM 636 N N . TRP A 1 87 ? 1.640 12.823 -3.274 1.00 64.62 87 TRP A N 1
ATOM 637 C CA . TRP A 1 87 ? 2.645 12.877 -4.334 1.00 64.62 87 TRP A CA 1
ATOM 638 C C . TRP A 1 87 ? 2.993 14.313 -4.739 1.00 64.62 87 TRP A C 1
ATOM 640 O O . TRP A 1 87 ? 4.162 14.621 -4.959 1.00 64.62 87 TRP A O 1
ATOM 650 N N . ALA A 1 88 ? 2.000 15.207 -4.810 1.00 62.91 88 ALA A N 1
ATOM 651 C CA . ALA A 1 88 ? 2.238 16.623 -5.076 1.00 62.91 88 ALA A CA 1
ATOM 652 C C . ALA A 1 88 ? 3.111 17.282 -3.995 1.00 62.91 88 ALA A C 1
ATOM 654 O O . ALA A 1 88 ? 3.903 18.161 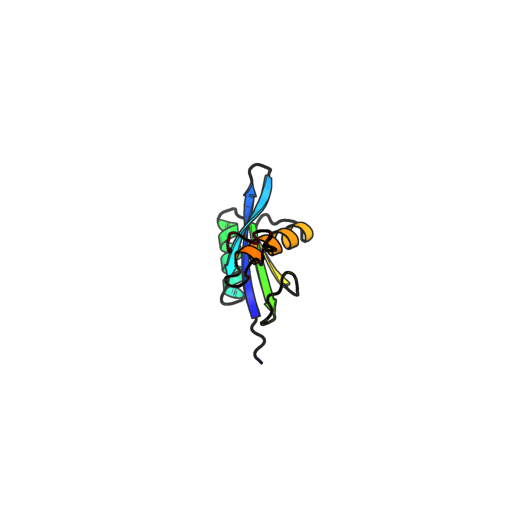-4.321 1.00 62.91 88 ALA A O 1
ATOM 655 N N . LEU A 1 89 ? 3.004 16.832 -2.740 1.00 58.69 89 LEU A N 1
ATOM 656 C CA . LEU A 1 89 ? 3.802 17.325 -1.613 1.00 58.69 89 LEU A CA 1
ATOM 657 C C . LEU A 1 89 ? 5.209 16.711 -1.558 1.00 58.69 89 LEU A C 1
ATOM 659 O O . LEU A 1 89 ? 6.141 17.367 -1.109 1.00 58.69 89 LEU A O 1
ATOM 663 N N . SER A 1 90 ? 5.392 15.477 -2.034 1.00 51.66 90 SER A N 1
ATOM 664 C CA . SER A 1 90 ? 6.700 14.800 -2.075 1.00 51.66 90 SER A CA 1
ATOM 665 C C . SER A 1 90 ? 7.592 15.210 -3.256 1.00 51.66 90 SER A C 1
ATOM 667 O O . SER A 1 90 ? 8.656 14.619 -3.447 1.00 51.66 90 SER A O 1
ATOM 669 N N . ARG A 1 91 ? 7.192 16.199 -4.064 1.00 51.75 91 ARG A N 1
ATOM 670 C CA . ARG A 1 91 ? 8.011 16.725 -5.166 1.00 51.75 91 ARG A CA 1
ATOM 671 C C . ARG A 1 91 ? 9.018 17.761 -4.643 1.00 51.75 91 ARG A C 1
ATOM 673 O O . ARG A 1 91 ? 8.579 18.804 -4.171 1.00 51.75 91 ARG A O 1
ATOM 680 N N . PRO A 1 92 ? 10.341 17.544 -4.785 1.00 45.34 92 PRO A N 1
ATOM 681 C CA . PRO A 1 92 ? 11.327 18.594 -4.525 1.00 45.34 92 PRO A CA 1
ATOM 682 C C . PRO A 1 92 ? 11.346 19.697 -5.603 1.00 45.34 92 PRO A C 1
ATOM 684 O O . PRO A 1 92 ? 11.816 20.789 -5.319 1.00 45.34 92 PRO A O 1
ATOM 687 N N . ASP A 1 93 ? 10.779 19.469 -6.797 1.00 40.69 93 ASP A N 1
ATOM 688 C CA . ASP A 1 93 ? 10.941 20.384 -7.941 1.00 40.69 93 ASP A CA 1
ATOM 689 C C . ASP A 1 93 ? 9.654 20.622 -8.734 1.00 40.69 93 ASP A C 1
ATOM 691 O O . ASP A 1 93 ? 9.588 20.405 -9.943 1.00 40.69 93 ASP A O 1
ATOM 695 N N . ILE A 1 94 ? 8.603 21.103 -8.071 1.00 44.88 94 ILE A N 1
ATOM 696 C CA . ILE A 1 94 ? 7.625 21.935 -8.776 1.00 44.88 94 ILE A CA 1
ATOM 697 C C . ILE A 1 94 ? 7.453 23.204 -7.978 1.00 44.88 94 ILE A C 1
ATOM 699 O O . ILE A 1 94 ? 6.702 23.263 -7.008 1.00 44.88 94 ILE A O 1
ATOM 703 N N . THR A 1 95 ? 8.158 24.231 -8.442 1.00 37.06 95 THR A N 1
ATOM 704 C CA . THR A 1 95 ? 7.683 25.605 -8.429 1.00 37.06 95 THR A CA 1
ATOM 705 C C . THR A 1 95 ? 6.176 25.583 -8.652 1.00 37.06 95 THR A C 1
ATOM 707 O O . THR A 1 95 ? 5.696 25.470 -9.780 1.00 37.06 95 THR A O 1
ATOM 710 N N . SER A 1 96 ? 5.420 25.686 -7.559 1.00 38.38 96 SER A N 1
ATOM 711 C CA . SER A 1 96 ? 4.134 26.355 -7.583 1.00 38.38 96 SER A CA 1
ATOM 712 C C . SER A 1 96 ? 4.417 27.719 -8.190 1.00 38.38 96 SER A C 1
ATOM 714 O O . SER A 1 96 ? 4.747 28.673 -7.489 1.00 38.38 96 SER A O 1
ATOM 716 N N . ALA A 1 97 ? 4.325 27.808 -9.514 1.00 45.22 97 ALA A N 1
ATOM 717 C CA . ALA A 1 97 ? 3.974 29.040 -10.171 1.00 45.22 97 ALA A CA 1
ATOM 718 C C . ALA A 1 97 ? 2.547 29.320 -9.702 1.00 45.22 97 ALA A C 1
ATOM 720 O O . ALA A 1 97 ? 1.561 29.027 -10.374 1.00 45.22 97 ALA A O 1
ATOM 721 N N . LEU A 1 98 ? 2.452 29.848 -8.478 1.00 44.44 98 LEU A N 1
ATOM 722 C CA . LEU A 1 98 ? 1.402 30.775 -8.126 1.00 44.44 98 LEU A CA 1
ATOM 723 C C . LEU A 1 98 ? 1.309 31.726 -9.322 1.00 44.44 98 LEU A C 1
ATOM 725 O O . LEU A 1 98 ? 2.357 32.224 -9.752 1.00 44.44 98 LEU A O 1
ATOM 729 N N . PRO A 1 99 ? 0.125 31.980 -9.901 1.00 44.06 99 PRO A N 1
ATOM 730 C CA . PRO A 1 99 ? -0.001 33.138 -10.756 1.00 44.06 99 PRO A CA 1
ATOM 731 C C . PRO A 1 99 ? 0.411 34.316 -9.879 1.00 44.06 99 PRO A C 1
ATOM 733 O O . PRO A 1 99 ? -0.277 34.672 -8.922 1.00 44.06 99 PRO A O 1
ATOM 736 N N . ILE A 1 100 ? 1.605 34.845 -10.148 1.00 48.06 100 ILE A N 1
ATOM 737 C CA . ILE A 1 100 ? 2.085 36.088 -9.578 1.00 48.06 100 ILE A CA 1
ATOM 738 C C . ILE A 1 100 ? 1.019 37.082 -10.001 1.00 48.06 100 ILE A C 1
ATOM 740 O O . ILE A 1 100 ? 0.962 37.495 -11.159 1.00 48.06 100 ILE A O 1
ATOM 744 N N . ASN A 1 101 ? 0.134 37.427 -9.072 1.00 47.16 101 ASN A N 1
ATOM 745 C CA . ASN A 1 101 ? -0.752 38.555 -9.234 1.00 47.16 101 ASN A CA 1
ATOM 746 C C . ASN A 1 101 ? 0.138 39.801 -9.117 1.00 47.16 101 ASN A C 1
ATOM 748 O O . ASN A 1 101 ? 0.163 40.489 -8.102 1.00 47.16 101 ASN A O 1
ATOM 752 N N . SER A 1 102 ? 0.950 40.036 -10.152 1.00 48.41 102 SER A N 1
ATOM 753 C CA . SER A 1 102 ? 1.728 41.248 -10.346 1.00 48.41 102 SER A CA 1
ATOM 754 C C . SER A 1 102 ? 0.754 42.305 -10.841 1.00 48.41 102 SER A C 1
ATOM 756 O O . SER A 1 102 ? 0.596 42.565 -12.032 1.00 48.41 102 SER A O 1
ATOM 758 N N . ARG A 1 103 ? 0.054 42.906 -9.885 1.00 50.31 103 ARG A N 1
ATOM 759 C CA . ARG A 1 103 ? -0.377 44.296 -9.996 1.00 50.31 103 ARG A CA 1
ATOM 760 C C . ARG A 1 103 ? 0.316 45.100 -8.908 1.00 50.31 103 ARG A C 1
ATOM 762 O O . ARG A 1 103 ? -0.322 45.780 -8.122 1.00 50.31 103 ARG A O 1
ATOM 769 N N . ASP A 1 104 ? 1.641 45.020 -8.908 1.00 53.41 104 ASP A N 1
ATOM 770 C CA . ASP A 1 104 ? 2.470 46.119 -8.436 1.00 53.41 104 ASP A CA 1
ATOM 771 C C . ASP A 1 104 ? 3.168 46.691 -9.673 1.00 53.41 104 ASP A C 1
ATOM 773 O O . ASP A 1 104 ? 4.161 46.157 -10.170 1.00 53.41 104 ASP A O 1
ATOM 777 N N . ARG A 1 105 ? 2.559 47.724 -10.264 1.00 54.53 105 ARG A N 1
ATOM 778 C CA . ARG A 1 105 ? 3.252 48.605 -11.199 1.00 54.53 105 ARG A CA 1
ATOM 779 C C . ARG A 1 105 ? 3.199 50.028 -10.672 1.00 54.53 105 ARG A C 1
ATOM 781 O O . ARG A 1 105 ? 2.168 50.688 -10.702 1.00 54.53 105 ARG A O 1
ATOM 788 N N . HIS A 1 106 ? 4.410 50.462 -10.348 1.00 48.16 106 HIS A N 1
ATOM 789 C CA . HIS A 1 106 ? 4.945 51.811 -10.411 1.00 48.16 106 HIS A CA 1
ATOM 790 C C . HIS A 1 106 ? 4.706 52.746 -9.233 1.00 48.16 106 HIS A C 1
ATOM 792 O O . HIS A 1 106 ? 3.898 53.670 -9.245 1.00 48.16 106 HIS A O 1
ATOM 798 N N . ARG A 1 107 ? 5.658 52.631 -8.305 1.00 54.03 107 ARG A N 1
ATOM 799 C CA . ARG A 1 107 ? 6.292 53.786 -7.678 1.00 54.03 107 ARG A CA 1
ATOM 800 C C . ARG A 1 107 ? 7.296 54.452 -8.654 1.00 54.03 107 ARG A C 1
ATOM 802 O O . ARG A 1 107 ? 8.217 53.789 -9.117 1.00 54.03 107 ARG A O 1
ATOM 809 N N . ARG A 1 108 ? 7.167 55.782 -8.784 1.00 51.16 108 ARG A N 1
ATOM 810 C CA . ARG A 1 108 ? 8.209 56.843 -8.896 1.00 51.16 108 ARG A CA 1
ATOM 811 C C . ARG A 1 108 ? 8.816 57.317 -10.241 1.00 51.16 108 ARG A C 1
ATOM 813 O O . ARG A 1 108 ? 9.355 56.534 -11.009 1.00 51.16 108 ARG A O 1
ATOM 820 N N . GLY A 1 109 ? 8.891 58.663 -10.319 1.00 47.75 109 GLY A N 1
ATOM 821 C CA . GLY A 1 109 ? 9.794 59.532 -11.112 1.00 47.75 109 GLY A CA 1
ATOM 822 C C . GLY A 1 109 ? 9.143 60.056 -12.398 1.00 47.75 109 GLY A C 1
ATOM 823 O O . GLY A 1 109 ? 8.526 59.264 -13.085 1.00 47.75 109 GLY A O 1
ATOM 824 N N . ILE A 1 110 ? 9.233 61.311 -12.857 1.00 51.41 110 ILE A N 1
ATOM 825 C CA . ILE A 1 110 ? 10.218 62.391 -12.669 1.00 51.41 110 ILE A CA 1
ATOM 826 C C . ILE A 1 110 ? 9.671 63.645 -13.392 1.00 51.41 110 ILE A C 1
ATOM 828 O O . ILE A 1 110 ? 9.363 63.554 -14.581 1.00 51.41 110 ILE A O 1
ATOM 832 N N . ARG A 1 111 ? 9.605 64.797 -12.718 1.00 50.16 111 ARG A N 1
ATOM 833 C CA . ARG A 1 111 ? 10.013 66.111 -13.248 1.00 50.16 111 ARG A CA 1
ATOM 834 C C . ARG A 1 111 ? 10.096 67.126 -12.118 1.00 50.16 111 ARG A C 1
ATOM 836 O O . ARG A 1 111 ? 9.244 67.037 -11.210 1.00 50.16 111 ARG A O 1
#

Foldseek 3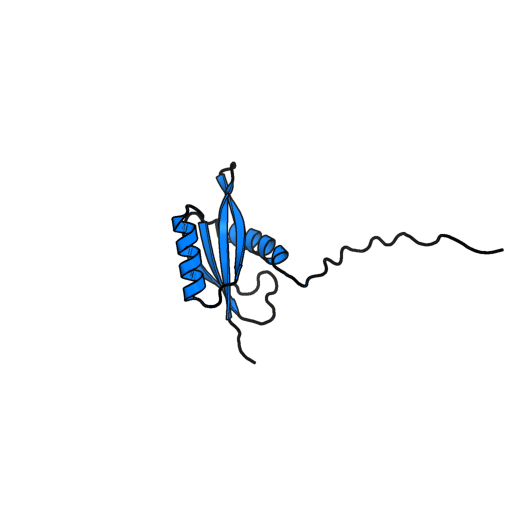Di:
DDFDKKKKKWKWDQDPVSDTAGDAIGTDPDPVRQVVVQQVSLVVQIKMWMWIATDPCPDQPPRIDTPDIHHDDDDPVVNSVRCSVNVVVPDPDDPPVPVPPPPPDDDDDDD

Radius of gyration: 19.32 Å; chains: 1; bounding box: 31×72×36 Å

pLDDT: mean 70.29, std 15.84, range [37.06, 88.94]

Sequence (111 aa):
MADISIFFVVAFSRTEASELRAEAAIKARSKQHAVSLASHFAGEGQGAVAFSQMGESATAGGNAKILARFGDVPNDRALLRQFSSVWALSRPDITSALPINSRDRHRRGIR